Protein AF-A0A5D3DF86-F1 (afdb_monomer)

Structure (mmCIF, N/CA/C/O backbone):
data_AF-A0A5D3DF86-F1
#
_entry.id   AF-A0A5D3DF86-F1
#
loop_
_atom_site.group_PDB
_atom_site.id
_atom_site.type_symbol
_atom_site.label_atom_id
_atom_site.label_alt_id
_atom_site.label_comp_id
_atom_site.label_asym_id
_atom_site.label_entity_id
_atom_site.label_seq_id
_atom_site.pdbx_PDB_ins_code
_atom_site.Cartn_x
_atom_site.Cartn_y
_atom_site.Cartn_z
_atom_site.occupancy
_atom_site.B_iso_or_equiv
_atom_site.auth_seq_id
_atom_site.auth_comp_id
_atom_site.auth_asym_id
_atom_site.auth_atom_id
_atom_site.pdbx_PDB_model_num
ATOM 1 N N . MET A 1 1 ? -6.111 10.919 -26.333 1.00 63.12 1 MET A N 1
ATOM 2 C CA . MET A 1 1 ? -6.201 10.997 -24.856 1.00 63.12 1 MET A CA 1
ATOM 3 C C . MET A 1 1 ? -5.346 9.874 -24.275 1.00 63.12 1 MET A C 1
ATOM 5 O O . MET A 1 1 ? -5.556 8.731 -24.664 1.00 63.12 1 MET A O 1
ATOM 9 N N . ASN A 1 2 ? -4.326 10.177 -23.462 1.00 74.38 2 ASN A N 1
ATOM 10 C CA . ASN A 1 2 ? -3.387 9.161 -22.968 1.00 74.38 2 ASN A CA 1
ATOM 11 C C . ASN A 1 2 ? -4.025 8.359 -21.823 1.00 74.38 2 ASN A C 1
ATOM 13 O O . ASN A 1 2 ? -4.141 8.858 -20.705 1.00 74.38 2 ASN A O 1
ATOM 17 N N . LYS A 1 3 ? -4.451 7.128 -22.119 1.00 68.00 3 LYS A N 1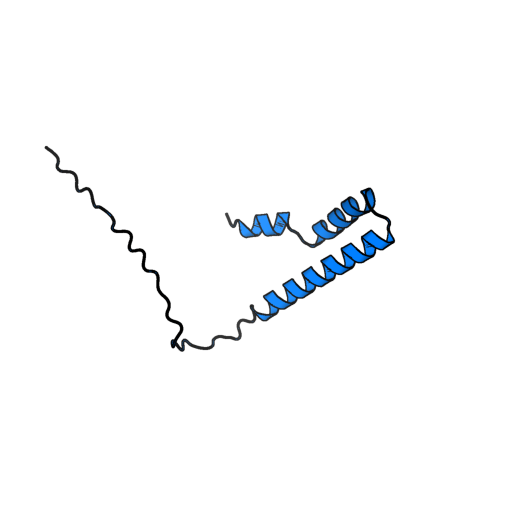
ATOM 18 C CA . LYS A 1 3 ? -5.156 6.247 -21.178 1.00 68.00 3 LYS A CA 1
ATOM 19 C C . LYS A 1 3 ? -4.307 5.906 -19.944 1.00 68.00 3 LYS A C 1
ATOM 21 O O . LYS A 1 3 ? -4.853 5.861 -18.846 1.00 68.00 3 LYS A O 1
ATOM 26 N N . LEU A 1 4 ? -2.980 5.806 -20.093 1.00 72.38 4 LEU A N 1
ATOM 27 C CA . LEU A 1 4 ? -2.071 5.540 -18.970 1.00 72.38 4 LEU A CA 1
ATOM 28 C C . LEU A 1 4 ? -2.071 6.663 -17.927 1.00 72.38 4 LEU A C 1
ATOM 30 O O . LEU A 1 4 ? -1.849 6.400 -16.752 1.00 72.38 4 LEU A O 1
ATOM 34 N N . MET A 1 5 ? -2.332 7.911 -18.326 1.00 67.88 5 MET A N 1
ATOM 35 C CA . MET A 1 5 ? -2.358 9.035 -17.385 1.00 67.88 5 MET A CA 1
ATOM 36 C C . MET A 1 5 ? -3.573 8.963 -16.453 1.00 67.88 5 MET A C 1
ATOM 38 O O . MET A 1 5 ? -3.472 9.300 -15.277 1.00 67.88 5 MET A O 1
ATOM 42 N N . PHE A 1 6 ? -4.706 8.475 -16.963 1.00 61.00 6 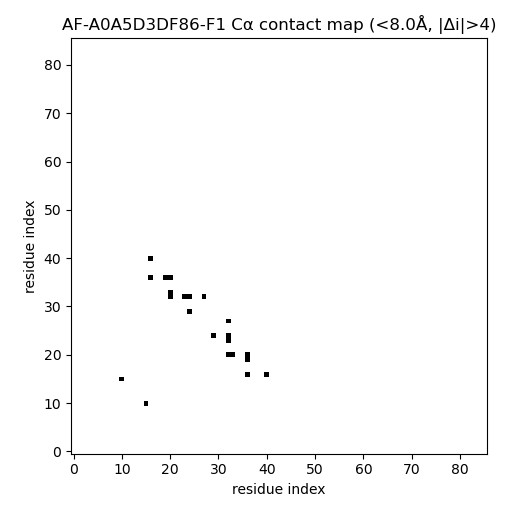PHE A N 1
ATOM 43 C CA . PHE A 1 6 ? -5.915 8.265 -16.170 1.00 61.00 6 PHE A CA 1
ATOM 44 C C . PHE A 1 6 ? -5.782 7.048 -15.262 1.00 61.00 6 PHE A C 1
ATOM 46 O O . PHE A 1 6 ? -6.131 7.141 -14.091 1.00 61.00 6 PHE A O 1
ATOM 53 N N . GLU A 1 7 ? -5.207 5.947 -15.747 1.00 62.03 7 GLU A N 1
ATOM 54 C CA . GLU A 1 7 ? -4.893 4.799 -14.889 1.00 62.03 7 GLU A CA 1
ATOM 55 C C . GLU A 1 7 ? -3.897 5.174 -13.786 1.00 62.03 7 GLU A C 1
ATOM 57 O O . GLU A 1 7 ? -4.124 4.840 -12.628 1.00 62.03 7 GLU A O 1
ATOM 62 N N . ALA A 1 8 ? -2.850 5.943 -14.097 1.00 64.06 8 ALA A N 1
ATOM 63 C CA . ALA A 1 8 ? -1.887 6.420 -13.105 1.00 64.06 8 ALA A CA 1
ATOM 64 C C . ALA A 1 8 ? -2.500 7.400 -12.087 1.00 64.06 8 ALA A C 1
ATOM 66 O O . ALA A 1 8 ? -2.097 7.401 -10.928 1.00 64.06 8 ALA A O 1
ATOM 67 N N . MET A 1 9 ? -3.482 8.210 -12.497 1.00 57.94 9 MET A N 1
ATOM 68 C CA . MET A 1 9 ? -4.230 9.114 -11.613 1.00 57.94 9 MET A CA 1
ATOM 69 C C . MET A 1 9 ? -5.219 8.355 -10.715 1.00 57.94 9 MET A C 1
ATOM 71 O O . MET A 1 9 ? -5.315 8.640 -9.524 1.00 57.94 9 MET A O 1
ATOM 75 N N . VAL A 1 10 ? -5.927 7.362 -11.261 1.00 59.06 10 VAL A N 1
ATOM 76 C CA . VAL A 1 10 ? -6.815 6.457 -10.504 1.00 59.06 10 VAL A CA 1
ATOM 77 C C . VAL A 1 10 ? -6.006 5.573 -9.547 1.00 59.06 10 VAL A C 1
ATOM 79 O O . VAL A 1 10 ? -6.478 5.213 -8.470 1.00 59.06 10 VAL A O 1
ATOM 82 N N . ILE A 1 11 ? -4.761 5.263 -9.909 1.00 60.06 11 ILE A N 1
ATOM 83 C CA . ILE A 1 11 ? -3.808 4.490 -9.114 1.00 60.06 11 ILE A CA 1
ATOM 84 C C . ILE A 1 11 ? -2.776 5.421 -8.452 1.00 60.06 11 ILE A C 1
ATOM 86 O O . ILE A 1 11 ? -1.671 4.964 -8.185 1.00 60.06 11 ILE A O 1
ATOM 90 N N . ASP A 1 12 ? -3.087 6.696 -8.142 1.00 65.69 12 ASP A N 1
ATOM 91 C CA . ASP A 1 12 ? -2.111 7.555 -7.444 1.00 65.69 12 ASP A CA 1
ATOM 92 C C . ASP A 1 12 ? -1.667 6.849 -6.144 1.00 65.69 12 ASP A C 1
ATOM 94 O O . ASP A 1 12 ? -2.470 6.692 -5.207 1.00 65.69 12 ASP A O 1
ATOM 98 N N . PRO A 1 13 ? -0.404 6.383 -6.059 1.00 65.50 13 PRO A N 1
ATOM 99 C CA . PRO A 1 13 ? 0.022 5.492 -4.984 1.00 65.50 13 PRO A CA 1
ATOM 100 C C . PRO A 1 13 ? -0.098 6.150 -3.606 1.00 65.50 13 PRO A C 1
ATOM 102 O O . PRO A 1 13 ? -0.264 5.461 -2.596 1.00 65.50 13 PRO A O 1
ATOM 105 N N . ARG A 1 14 ? -0.057 7.491 -3.564 1.00 66.62 14 ARG A N 1
ATOM 106 C CA . ARG A 1 14 ? -0.107 8.293 -2.334 1.00 66.62 14 ARG A CA 1
ATOM 107 C C . ARG A 1 14 ? -1.480 8.253 -1.671 1.00 66.62 14 ARG A C 1
ATOM 109 O O . ARG A 1 14 ? -1.563 8.217 -0.444 1.00 66.62 14 ARG A O 1
ATOM 116 N N . TYR A 1 15 ? -2.550 8.227 -2.461 1.00 68.06 15 TYR A N 1
ATOM 117 C CA . TYR A 1 15 ? -3.917 8.128 -1.943 1.00 68.06 15 TYR A CA 1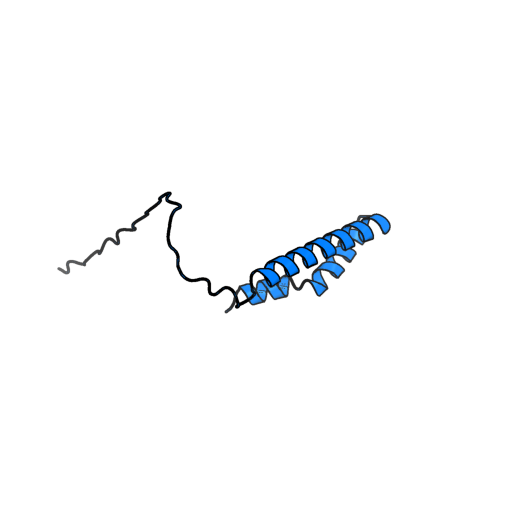
ATOM 118 C C . TYR A 1 15 ? -4.333 6.675 -1.707 1.00 68.06 15 TYR A C 1
ATOM 120 O O . TYR A 1 15 ? -5.086 6.388 -0.773 1.00 68.06 15 TYR A O 1
ATOM 128 N N . LYS A 1 16 ? -3.775 5.745 -2.489 1.00 77.25 16 LYS A N 1
ATOM 129 C CA . LYS A 1 16 ? -4.098 4.319 -2.418 1.00 77.25 16 LYS A CA 1
ATOM 130 C C . LYS A 1 16 ? -3.715 3.681 -1.081 1.00 77.25 16 LYS A C 1
ATOM 132 O O . LYS A 1 16 ? -4.504 2.903 -0.557 1.00 77.25 16 LYS A O 1
ATOM 137 N N . LEU A 1 17 ? -2.571 4.045 -0.487 1.00 85.19 17 LEU A N 1
ATOM 138 C CA . LEU A 1 17 ? -2.180 3.525 0.834 1.00 85.19 17 LEU A CA 1
ATOM 139 C C . LEU A 1 17 ? -3.101 4.020 1.956 1.00 85.19 17 LEU A C 1
ATOM 141 O O . LEU A 1 17 ? -3.506 3.217 2.785 1.00 85.19 17 LEU A O 1
ATOM 145 N N . LYS A 1 18 ? -3.500 5.300 1.959 1.00 87.94 18 LYS A N 1
ATOM 146 C CA . LYS A 1 18 ? -4.457 5.829 2.953 1.00 87.94 18 LYS A CA 1
ATOM 147 C C . LYS A 1 18 ? -5.820 5.152 2.856 1.00 87.94 18 LYS A C 1
ATOM 149 O O . LYS A 1 18 ? -6.398 4.798 3.880 1.00 87.94 18 LYS A O 1
ATOM 154 N N . TYR A 1 19 ? -6.321 4.977 1.635 1.00 87.31 19 TYR A N 1
ATOM 155 C CA . TYR A 1 19 ? -7.579 4.276 1.405 1.00 87.31 19 TYR A CA 1
ATOM 156 C C . TYR A 1 19 ? -7.486 2.808 1.832 1.00 87.31 19 TYR A C 1
ATOM 158 O O . TYR A 1 19 ? -8.364 2.311 2.529 1.00 87.31 19 TYR A O 1
ATOM 166 N N .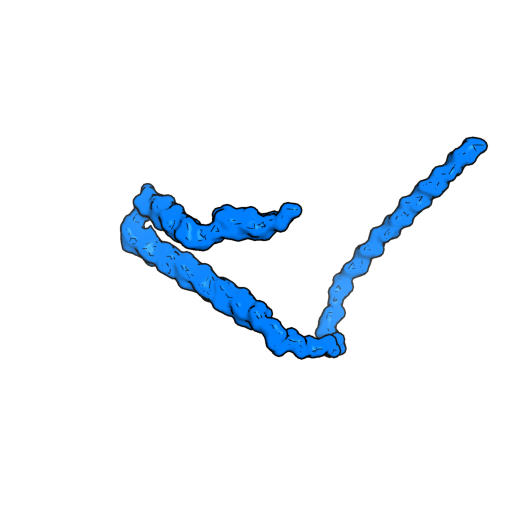 LEU A 1 20 ? -6.382 2.138 1.496 1.00 87.62 20 LEU A N 1
ATOM 167 C CA . LEU A 1 20 ? -6.113 0.770 1.922 1.00 87.62 20 LEU A CA 1
ATOM 168 C C . LEU A 1 20 ? -6.094 0.654 3.453 1.00 87.62 20 LEU A C 1
ATOM 170 O O . LEU A 1 20 ? -6.796 -0.193 3.996 1.00 87.62 20 LEU A O 1
ATOM 174 N N . THR A 1 21 ? -5.369 1.534 4.153 1.00 91.75 21 THR A N 1
ATOM 175 C CA . THR A 1 21 ? -5.367 1.584 5.623 1.00 91.75 21 THR A CA 1
ATOM 176 C C . THR A 1 21 ? -6.780 1.749 6.173 1.00 91.75 21 THR A C 1
ATOM 178 O O . THR A 1 21 ? -7.164 0.991 7.053 1.00 91.75 21 THR A O 1
ATOM 181 N N . TYR A 1 22 ? -7.570 2.677 5.624 1.00 92.50 22 TYR A N 1
ATOM 182 C CA . TYR A 1 22 ? -8.960 2.879 6.034 1.00 92.50 22 TYR A CA 1
ATOM 183 C C . TYR A 1 22 ? -9.806 1.606 5.871 1.00 92.50 22 TYR A C 1
ATOM 185 O O . TYR A 1 22 ? -10.487 1.199 6.809 1.00 92.50 22 TYR A O 1
ATOM 193 N N . CYS A 1 23 ? -9.726 0.937 4.717 1.00 91.88 23 CYS A N 1
ATOM 194 C CA . CYS A 1 23 ? -10.459 -0.306 4.480 1.00 91.88 23 CYS A CA 1
ATOM 195 C C . CYS A 1 23 ? -10.047 -1.421 5.450 1.00 91.88 23 CYS A C 1
ATOM 197 O O . CYS A 1 23 ? -10.91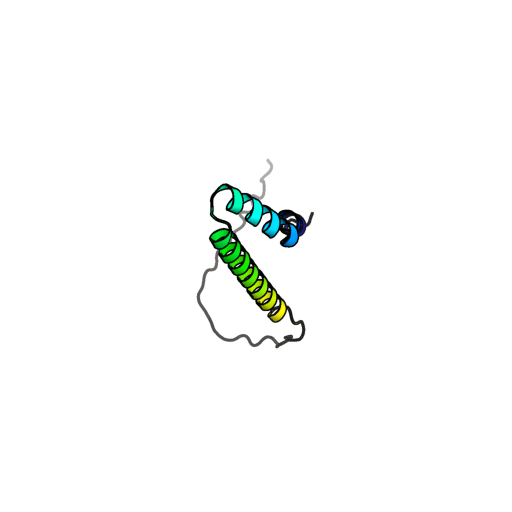1 -2.091 6.010 1.00 91.88 23 CYS A O 1
ATOM 199 N N . LEU A 1 24 ? -8.742 -1.612 5.664 1.00 92.81 24 LEU A N 1
ATOM 200 C CA . LEU A 1 24 ? -8.218 -2.638 6.567 1.00 92.81 24 LEU A CA 1
ATOM 201 C C . LEU A 1 24 ? -8.575 -2.353 8.032 1.00 92.81 24 LEU A C 1
ATOM 203 O O . LEU A 1 24 ? -8.925 -3.282 8.753 1.00 92.81 24 LEU A O 1
ATOM 207 N N . SER A 1 25 ? -8.564 -1.088 8.461 1.00 95.38 25 SER A N 1
ATOM 208 C CA . SER A 1 25 ? -8.953 -0.690 9.823 1.00 95.38 25 SER A CA 1
ATOM 209 C C . SER A 1 25 ? -10.420 -0.957 10.156 1.00 95.38 25 SER A C 1
ATOM 211 O O . SER A 1 25 ? -10.759 -1.028 11.333 1.00 95.38 25 SER A O 1
ATOM 213 N N . ASN A 1 26 ? -11.283 -1.136 9.154 1.00 94.75 26 ASN A N 1
ATOM 214 C CA . ASN A 1 26 ? -12.686 -1.489 9.379 1.00 94.75 26 ASN A CA 1
ATOM 215 C C . ASN A 1 26 ? -12.897 -2.993 9.634 1.00 94.75 26 ASN A C 1
ATOM 217 O O . ASN A 1 26 ? -13.996 -3.384 10.020 1.00 94.75 26 ASN A O 1
ATOM 221 N N . VAL A 1 27 ? -11.888 -3.835 9.377 1.00 95.25 27 VAL A N 1
ATOM 222 C CA . VAL A 1 27 ? -12.025 -5.305 9.378 1.00 95.25 27 VAL A CA 1
ATOM 223 C C . VAL A 1 27 ? -11.000 -5.992 10.288 1.00 95.25 27 VAL A C 1
ATOM 225 O O . VAL A 1 27 ? -11.286 -7.063 10.816 1.00 95.25 27 VAL A O 1
ATOM 228 N N . TYR A 1 28 ? -9.828 -5.388 10.497 1.00 96.12 28 TYR A N 1
ATOM 229 C CA . TYR A 1 28 ? -8.702 -5.990 11.214 1.00 96.12 28 TYR A CA 1
ATOM 230 C C . TYR A 1 28 ? -8.204 -5.130 12.379 1.00 96.12 28 TYR A C 1
ATOM 232 O O . TYR A 1 28 ? -8.388 -3.911 12.410 1.00 96.12 28 TYR A O 1
ATOM 240 N N . GLU A 1 29 ? -7.506 -5.779 13.314 1.00 96.19 29 GLU A N 1
ATOM 241 C CA . GLU A 1 29 ? -6.809 -5.124 14.421 1.00 96.19 29 GLU A CA 1
ATOM 242 C C . GLU A 1 29 ? -5.626 -4.271 13.940 1.00 96.19 29 GLU A C 1
ATOM 244 O O . GLU A 1 29 ? -5.024 -4.505 12.889 1.00 96.19 29 GLU A O 1
ATOM 249 N N . SER A 1 30 ? -5.302 -3.227 14.708 1.00 95.19 30 SER A N 1
ATOM 250 C CA . SER A 1 30 ? -4.368 -2.174 14.285 1.00 95.19 30 SER A CA 1
ATOM 251 C C . SER A 1 30 ? -2.955 -2.682 13.981 1.00 95.19 30 SER A C 1
ATOM 253 O O . SER A 1 30 ? -2.285 -2.124 13.111 1.00 95.19 30 SER A O 1
ATOM 255 N N . ASP A 1 31 ? -2.492 -3.703 14.691 1.00 96.56 31 ASP A N 1
ATOM 256 C CA . ASP A 1 31 ? -1.207 -4.367 14.475 1.00 96.56 31 ASP A CA 1
ATOM 257 C C . ASP A 1 31 ? -1.160 -5.079 13.116 1.00 96.56 31 ASP A C 1
ATOM 259 O O . ASP A 1 31 ? -0.237 -4.831 12.335 1.00 96.56 31 ASP A O 1
ATOM 263 N N . VAL A 1 32 ? -2.202 -5.844 12.779 1.00 95.50 32 VAL A N 1
ATOM 264 C CA . VAL A 1 32 ? -2.352 -6.505 11.474 1.00 95.50 32 VAL A CA 1
ATOM 265 C C . VAL A 1 32 ? -2.415 -5.471 10.351 1.00 95.50 32 VAL A C 1
ATOM 267 O O . VAL A 1 32 ? -1.742 -5.614 9.329 1.00 95.50 32 VAL A O 1
ATOM 270 N N . VAL A 1 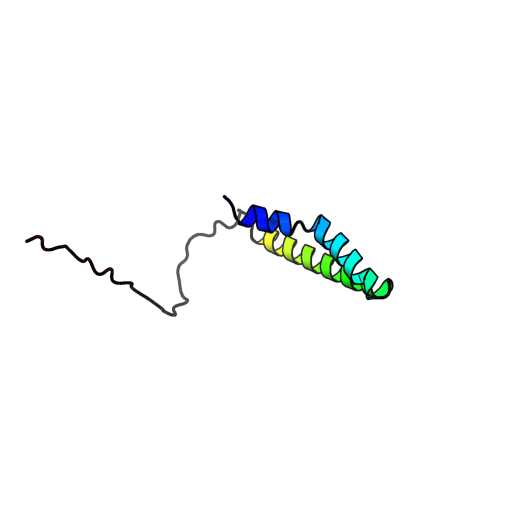33 ? -3.173 -4.383 10.538 1.00 95.69 33 VAL A N 1
ATOM 271 C CA . VAL A 1 33 ? -3.255 -3.309 9.534 1.00 95.69 33 VAL A CA 1
ATOM 272 C C . VAL A 1 33 ? -1.891 -2.672 9.285 1.00 95.69 33 VAL A C 1
ATOM 274 O O . VAL A 1 33 ? -1.530 -2.442 8.130 1.00 95.69 33 VAL A O 1
ATOM 277 N N . LYS A 1 34 ? -1.125 -2.385 10.343 1.00 95.19 34 LYS A N 1
ATOM 278 C CA . LYS A 1 34 ? 0.214 -1.792 10.215 1.00 95.19 34 LYS A CA 1
ATOM 279 C C . LYS A 1 34 ? 1.159 -2.706 9.442 1.00 95.19 34 LYS A C 1
ATOM 281 O O . LYS A 1 34 ? 1.834 -2.218 8.537 1.00 95.19 34 LYS A O 1
ATOM 286 N N . ASP A 1 35 ? 1.169 -3.998 9.760 1.00 96.50 35 ASP A N 1
ATOM 287 C CA . ASP A 1 35 ? 2.035 -4.969 9.088 1.00 96.50 35 ASP A CA 1
ATOM 288 C C . ASP A 1 35 ? 1.694 -5.097 7.595 1.00 96.50 35 ASP A C 1
ATOM 290 O O . ASP A 1 35 ? 2.563 -4.974 6.728 1.00 96.50 35 ASP A O 1
ATOM 294 N N . VAL A 1 36 ? 0.407 -5.231 7.259 1.00 93.12 36 VAL A N 1
ATOM 295 C CA . VAL A 1 36 ? -0.042 -5.327 5.860 1.00 93.12 36 VAL A CA 1
ATOM 296 C C . VAL A 1 36 ? 0.279 -4.050 5.076 1.00 93.12 36 VAL A C 1
ATOM 298 O O . VAL A 1 36 ? 0.776 -4.122 3.949 1.00 93.12 36 VAL A O 1
ATOM 301 N N . VAL A 1 37 ? 0.024 -2.874 5.655 1.00 92.38 37 VAL A N 1
ATOM 302 C CA . VAL A 1 37 ? 0.293 -1.583 5.001 1.00 92.38 37 VAL A CA 1
ATOM 303 C C . VAL A 1 37 ? 1.790 -1.391 4.749 1.00 92.38 37 VAL A C 1
ATOM 305 O O . VAL A 1 37 ? 2.163 -0.946 3.658 1.00 92.38 37 VAL A O 1
ATOM 308 N N . GLU A 1 38 ? 2.653 -1.749 5.705 1.00 94.44 38 GLU A N 1
ATOM 309 C CA . GLU A 1 38 ? 4.105 -1.640 5.525 1.00 94.44 38 GLU A CA 1
ATOM 310 C C . GLU A 1 38 ? 4.612 -2.625 4.462 1.00 94.44 38 GLU A C 1
ATOM 312 O O . GLU A 1 38 ? 5.387 -2.233 3.588 1.00 94.44 38 GLU A O 1
ATOM 317 N N . ASN A 1 39 ? 4.099 -3.859 4.437 1.00 92.31 39 ASN A N 1
ATOM 318 C CA . ASN A 1 39 ? 4.427 -4.832 3.394 1.00 92.31 39 ASN A CA 1
ATOM 319 C C . ASN A 1 39 ? 4.056 -4.322 1.993 1.00 92.31 39 ASN A C 1
ATOM 321 O O . ASN A 1 39 ? 4.888 -4.334 1.081 1.00 92.31 39 ASN A O 1
ATOM 325 N N . VAL A 1 40 ? 2.833 -3.813 1.811 1.00 90.56 40 VAL A N 1
ATOM 326 C CA . VAL A 1 40 ? 2.390 -3.252 0.521 1.00 90.56 40 VAL A CA 1
ATOM 327 C C . VAL A 1 40 ? 3.277 -2.083 0.097 1.00 90.56 40 VAL A C 1
ATOM 329 O O . VAL A 1 40 ? 3.679 -1.993 -1.065 1.00 90.56 40 VAL A O 1
ATOM 332 N N . LYS A 1 41 ? 3.633 -1.207 1.037 1.00 89.50 41 LYS A N 1
ATOM 333 C CA . LYS A 1 41 ? 4.535 -0.081 0.793 1.00 89.50 41 LYS A CA 1
ATOM 334 C C . LYS A 1 41 ? 5.926 -0.547 0.346 1.00 89.50 41 LYS A C 1
ATOM 336 O O . LYS A 1 41 ? 6.439 -0.018 -0.639 1.00 89.50 41 LYS A O 1
ATOM 341 N N . ILE A 1 42 ? 6.502 -1.564 0.991 1.00 91.75 42 ILE A N 1
ATOM 342 C CA . ILE A 1 42 ? 7.783 -2.166 0.581 1.00 91.75 42 ILE A CA 1
ATOM 343 C C . ILE A 1 42 ? 7.699 -2.701 -0.854 1.00 91.75 42 ILE A C 1
ATOM 345 O O . ILE A 1 42 ? 8.575 -2.403 -1.668 1.00 91.75 42 ILE A O 1
ATOM 349 N N . TYR A 1 43 ? 6.646 -3.448 -1.199 1.00 87.88 43 TYR A N 1
ATOM 350 C CA . TYR A 1 43 ? 6.468 -3.971 -2.560 1.00 87.88 43 TYR A CA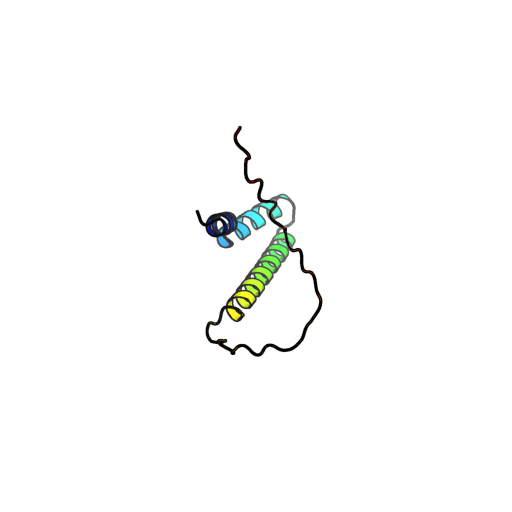 1
ATOM 351 C C . TYR A 1 43 ? 6.375 -2.862 -3.611 1.00 87.88 43 TYR A C 1
ATOM 353 O O . TYR A 1 43 ? 7.010 -2.964 -4.661 1.00 87.88 43 TYR A O 1
ATOM 361 N N . LEU A 1 44 ? 5.635 -1.788 -3.323 1.00 85.75 44 LEU A N 1
ATOM 362 C CA . LEU A 1 44 ? 5.522 -0.640 -4.224 1.00 85.75 44 LEU A CA 1
ATOM 363 C C . LEU A 1 44 ? 6.874 0.046 -4.454 1.00 85.75 44 LEU A C 1
ATOM 365 O O . LEU A 1 44 ? 7.193 0.373 -5.597 1.00 85.75 44 LEU A O 1
ATOM 369 N N . TYR A 1 45 ? 7.688 0.218 -3.408 1.00 88.06 45 TYR A N 1
ATOM 370 C CA . TYR A 1 45 ? 9.036 0.775 -3.559 1.00 88.06 45 TYR A CA 1
ATOM 371 C C . TYR A 1 45 ? 9.951 -0.129 -4.384 1.00 88.06 45 TYR A C 1
ATOM 373 O O . TYR A 1 45 ? 10.610 0.354 -5.300 1.00 88.06 45 TYR A O 1
ATOM 381 N N . ARG A 1 46 ? 9.935 -1.445 -4.141 1.00 89.19 46 ARG A N 1
ATOM 382 C CA . ARG A 1 46 ? 10.726 -2.400 -4.938 1.00 89.19 46 ARG A CA 1
ATOM 383 C C . ARG A 1 46 ? 10.333 -2.376 -6.411 1.00 89.19 46 ARG A C 1
ATOM 385 O O . ARG A 1 46 ? 11.200 -2.428 -7.278 1.00 89.19 46 ARG A O 1
ATOM 392 N N . LEU A 1 47 ? 9.035 -2.280 -6.693 1.00 85.00 47 LEU A N 1
ATOM 393 C CA . LEU A 1 47 ? 8.526 -2.181 -8.056 1.00 85.00 47 LEU A CA 1
ATOM 394 C C . LEU A 1 47 ? 8.973 -0.874 -8.724 1.00 85.00 47 LEU A C 1
ATOM 396 O O . LEU A 1 47 ? 9.412 -0.885 -9.873 1.00 85.00 47 LEU A O 1
ATOM 400 N N . PHE A 1 48 ? 8.909 0.241 -7.994 1.00 84.94 48 PHE A N 1
ATOM 401 C CA . PHE A 1 48 ? 9.407 1.530 -8.464 1.00 84.94 48 PHE A CA 1
ATOM 402 C C . PHE A 1 48 ? 10.906 1.482 -8.783 1.00 84.94 48 PHE A C 1
ATOM 404 O O . PHE A 1 48 ? 11.305 1.885 -9.875 1.00 84.94 48 PHE A O 1
ATOM 411 N N . ASP A 1 49 ? 11.725 0.947 -7.877 1.00 86.00 49 ASP A N 1
ATOM 412 C CA . ASP A 1 49 ? 13.171 0.828 -8.076 1.00 86.00 49 ASP A CA 1
ATOM 413 C C . ASP A 1 49 ? 13.509 -0.082 -9.262 1.00 86.00 49 ASP A C 1
ATOM 415 O O . ASP A 1 49 ? 14.397 0.241 -10.056 1.00 86.00 49 ASP A O 1
ATOM 419 N N . PHE A 1 50 ? 12.759 -1.175 -9.437 1.00 86.56 50 PHE A N 1
ATOM 420 C CA . PHE A 1 50 ? 12.889 -2.047 -10.600 1.00 86.56 50 PHE A CA 1
ATOM 421 C C . PHE A 1 50 ? 12.647 -1.272 -11.899 1.00 86.56 50 PHE A C 1
ATOM 423 O O . PHE A 1 50 ? 13.544 -1.211 -12.739 1.00 86.56 50 PHE A O 1
ATOM 430 N N . TYR A 1 51 ? 11.501 -0.604 -12.056 1.00 83.25 51 TYR A N 1
ATOM 431 C CA . TYR A 1 51 ? 11.217 0.164 -13.276 1.00 83.25 51 TYR A CA 1
ATOM 432 C C . TYR A 1 51 ? 12.203 1.314 -13.494 1.00 83.25 51 TYR A C 1
ATOM 434 O O . TYR A 1 51 ? 12.637 1.551 -14.623 1.00 83.25 51 TYR A O 1
ATOM 442 N N . LYS A 1 52 ? 12.617 1.991 -12.419 1.00 83.62 52 LYS A N 1
ATOM 443 C CA . LYS A 1 52 ? 13.641 3.039 -12.465 1.00 83.62 52 LYS A CA 1
ATOM 444 C C . LYS A 1 52 ? 14.977 2.505 -12.990 1.00 83.62 52 LYS A C 1
ATOM 446 O O . LYS A 1 52 ? 15.633 3.197 -13.761 1.00 83.62 52 LYS A O 1
ATOM 451 N N . SER A 1 53 ? 15.370 1.288 -12.604 1.00 87.00 53 SER A N 1
ATOM 452 C CA . SER A 1 53 ? 16.606 0.649 -13.084 1.00 87.00 53 SER A CA 1
ATOM 453 C C . SER A 1 53 ? 16.565 0.294 -14.575 1.00 87.00 53 SER A C 1
ATOM 455 O O . SER A 1 53 ? 17.586 0.401 -15.248 1.00 87.00 53 SER A O 1
ATOM 457 N N . GLN A 1 54 ? 15.389 -0.079 -15.097 1.00 81.44 54 GLN A N 1
ATOM 458 C CA . GLN A 1 54 ? 15.192 -0.401 -16.515 1.00 81.44 54 GLN A CA 1
ATOM 459 C C . GLN A 1 54 ? 15.133 0.859 -17.388 1.00 81.44 54 GLN A C 1
ATOM 461 O O . GLN A 1 54 ? 15.545 0.842 -18.542 1.00 81.44 54 GLN A O 1
ATOM 466 N N . HIS A 1 55 ? 14.649 1.972 -16.832 1.00 71.12 55 HIS A N 1
ATOM 467 C CA . HIS A 1 55 ? 14.583 3.268 -17.503 1.00 71.12 55 HIS A CA 1
ATOM 468 C C . HIS A 1 55 ? 15.845 4.109 -17.233 1.00 71.12 55 HIS A C 1
ATOM 470 O O . HIS A 1 55 ? 15.779 5.296 -16.901 1.00 71.12 55 HIS A O 1
ATOM 476 N N . ASN A 1 56 ? 17.021 3.492 -17.353 1.00 65.75 56 ASN A N 1
ATOM 477 C CA . ASN A 1 56 ? 18.273 4.228 -17.441 1.00 65.75 56 ASN A CA 1
ATOM 478 C C . ASN A 1 56 ? 18.625 4.372 -18.935 1.00 65.75 56 ASN A C 1
ATOM 480 O O . ASN A 1 56 ? 18.981 3.377 -19.563 1.00 65.75 56 ASN A O 1
ATOM 484 N N . PRO A 1 57 ? 18.536 5.573 -19.542 1.00 61.19 57 PRO A N 1
ATOM 485 C CA . PRO A 1 57 ? 18.744 5.769 -20.985 1.00 61.19 57 PRO A CA 1
ATOM 486 C C . PRO A 1 57 ? 20.191 5.520 -21.458 1.00 61.19 57 PRO A C 1
ATOM 488 O O . PRO A 1 57 ? 20.530 5.804 -22.603 1.00 61.19 57 PRO A O 1
ATOM 491 N N . SER A 1 58 ? 21.059 4.995 -20.591 1.00 58.44 58 SER A N 1
ATOM 492 C CA . SER A 1 58 ? 22.455 4.674 -20.887 1.00 58.44 58 SER A CA 1
ATOM 493 C C . SER A 1 58 ? 22.668 3.278 -21.488 1.00 58.44 58 SER A C 1
ATOM 495 O O . SER A 1 58 ? 23.796 2.950 -21.844 1.00 58.44 58 SER A O 1
ATOM 497 N N . THR A 1 59 ? 21.620 2.477 -21.702 1.00 54.22 59 THR A N 1
ATOM 498 C CA . THR A 1 59 ? 21.726 1.221 -22.468 1.00 54.22 59 THR A CA 1
ATOM 499 C C . THR A 1 59 ? 21.249 1.410 -23.907 1.00 54.22 59 THR A C 1
ATOM 501 O O . THR A 1 59 ? 20.297 0.786 -24.359 1.00 54.22 59 THR A O 1
ATOM 504 N N . GLN A 1 60 ? 21.951 2.260 -24.658 1.00 52.56 60 GLN A N 1
ATOM 505 C CA . GLN A 1 60 ? 22.064 2.071 -26.106 1.00 52.56 60 GLN A CA 1
ATOM 506 C C . GLN A 1 60 ? 23.142 1.008 -26.345 1.00 52.56 60 GLN A C 1
ATOM 508 O O . GLN A 1 60 ? 24.277 1.327 -26.689 1.00 52.56 60 GLN A O 1
ATOM 513 N N . ILE A 1 61 ? 22.817 -0.260 -26.076 1.00 48.03 61 ILE A N 1
ATOM 514 C CA . ILE A 1 61 ? 23.622 -1.382 -26.564 1.00 48.03 61 ILE A CA 1
ATOM 515 C C . ILE A 1 61 ? 23.005 -1.783 -27.894 1.00 48.03 61 ILE A C 1
ATOM 517 O O . ILE A 1 61 ? 21.817 -2.087 -27.976 1.00 48.03 61 ILE A O 1
ATOM 521 N N . GLY A 1 62 ? 23.827 -1.666 -28.933 1.00 43.38 62 GLY A N 1
ATOM 522 C CA . GLY A 1 62 ? 23.453 -1.892 -30.311 1.00 43.38 62 GLY A CA 1
ATOM 523 C C . GLY A 1 62 ? 22.787 -3.241 -30.538 1.00 43.38 62 GLY A C 1
ATOM 524 O O . GLY A 1 62 ? 23.010 -4.217 -29.825 1.00 43.38 62 GLY A O 1
ATOM 525 N N . HIS A 1 63 ? 21.980 -3.256 -31.591 1.00 50.69 63 HIS A N 1
ATOM 526 C CA . HIS A 1 63 ? 21.568 -4.452 -32.300 1.00 50.69 63 HIS A CA 1
ATOM 527 C C . HIS A 1 63 ? 22.733 -5.447 -32.435 1.00 50.69 63 HIS A C 1
ATOM 529 O O . HIS A 1 63 ? 23.593 -5.289 -33.297 1.00 50.69 63 HIS A O 1
ATOM 535 N N . SER A 1 64 ? 22.711 -6.505 -31.633 1.00 42.84 64 SER A N 1
ATOM 536 C CA . SER A 1 64 ? 23.212 -7.812 -32.039 1.00 42.84 64 SER A CA 1
ATOM 537 C C . SER A 1 64 ? 22.012 -8.740 -32.032 1.00 42.84 64 SER A C 1
ATOM 539 O O . SER A 1 64 ? 21.587 -9.247 -30.998 1.00 42.84 64 SER A O 1
ATOM 541 N N . THR A 1 65 ? 21.413 -8.878 -33.211 1.00 53.53 65 THR A N 1
ATOM 542 C CA . THR A 1 65 ? 20.669 -10.075 -33.580 1.00 53.53 65 THR A CA 1
ATOM 543 C C . THR A 1 65 ? 21.610 -11.256 -33.395 1.00 53.53 65 THR A C 1
ATOM 545 O O . THR A 1 65 ? 22.679 -11.227 -33.989 1.00 53.53 65 THR A O 1
ATOM 548 N N . ASP A 1 66 ? 21.265 -12.213 -32.541 1.00 49.81 66 ASP A N 1
ATOM 549 C CA . ASP A 1 66 ? 21.316 -13.634 -32.885 1.00 49.81 66 ASP A CA 1
ATOM 550 C C . ASP A 1 66 ? 20.634 -14.467 -31.784 1.00 49.81 66 ASP A C 1
ATOM 552 O O . ASP A 1 66 ? 20.924 -14.357 -30.595 1.00 49.81 66 ASP A O 1
ATOM 556 N N . ASP A 1 67 ? 19.682 -15.272 -32.258 1.00 48.44 67 ASP A N 1
ATOM 557 C CA . ASP A 1 67 ? 19.107 -16.483 -31.672 1.00 48.44 67 ASP A CA 1
ATOM 558 C C . ASP A 1 67 ? 18.229 -16.413 -30.411 1.00 48.44 67 ASP A C 1
ATOM 560 O O . ASP A 1 67 ? 18.650 -16.707 -29.300 1.00 48.44 67 ASP A O 1
ATOM 564 N N . PHE A 1 68 ? 16.917 -16.261 -30.639 1.00 36.22 68 PHE A N 1
ATOM 565 C CA . PHE A 1 68 ? 15.953 -17.292 -30.225 1.00 36.22 68 PHE A CA 1
ATOM 566 C C . PHE A 1 68 ? 14.794 -17.349 -31.231 1.00 36.22 68 PHE A C 1
ATOM 568 O O . PHE A 1 68 ? 13.878 -16.527 -31.233 1.00 36.22 68 PHE A O 1
ATOM 575 N N . LYS A 1 69 ? 14.859 -18.336 -32.131 1.00 49.56 69 LYS A N 1
ATOM 576 C CA . LYS A 1 69 ? 13.748 -18.729 -32.998 1.00 49.56 69 LYS A CA 1
ATOM 577 C C . LYS A 1 69 ? 12.728 -19.513 -32.174 1.00 49.56 69 LYS A C 1
ATOM 579 O O . LYS A 1 69 ? 13.061 -20.594 -31.705 1.00 49.56 69 LYS A O 1
ATOM 584 N N . GLN A 1 70 ? 11.481 -19.050 -32.115 1.00 39.03 70 GLN A N 1
ATOM 585 C CA . GLN A 1 70 ? 10.335 -19.919 -32.394 1.00 39.03 70 GLN A CA 1
ATOM 586 C C . GLN A 1 70 ? 9.129 -19.094 -32.862 1.00 39.03 70 GLN A C 1
ATOM 588 O O . GLN A 1 70 ? 8.777 -18.072 -32.285 1.00 39.03 70 GLN A O 1
ATOM 593 N N . SER A 1 71 ? 8.583 -19.557 -33.981 1.00 45.75 71 SER A N 1
ATOM 594 C CA . SER A 1 71 ? 7.599 -18.971 -34.885 1.00 45.75 71 SER A CA 1
ATOM 595 C C . SER A 1 71 ? 6.264 -18.567 -34.256 1.00 45.75 71 SER A C 1
ATOM 597 O O . SER A 1 71 ? 5.836 -19.185 -33.289 1.00 45.75 71 SER A O 1
ATOM 599 N N . ASN A 1 72 ? 5.583 -17.598 -34.887 1.00 38.81 72 ASN A N 1
ATOM 600 C CA . ASN A 1 72 ? 4.252 -17.772 -35.496 1.00 38.81 72 ASN A CA 1
ATOM 601 C C . ASN A 1 72 ? 3.923 -16.559 -36.387 1.00 38.81 72 ASN A C 1
ATOM 603 O O . ASN A 1 72 ? 3.735 -15.441 -35.914 1.00 38.81 72 ASN A O 1
ATOM 607 N N . ASN A 1 73 ? 3.877 -16.797 -37.692 1.00 46.75 73 ASN A N 1
ATOM 608 C CA . ASN A 1 73 ? 3.420 -15.887 -38.732 1.00 46.75 73 ASN A CA 1
ATOM 609 C C . ASN A 1 73 ? 1.915 -16.089 -38.955 1.00 46.75 73 ASN A C 1
ATOM 611 O O . ASN A 1 73 ? 1.500 -17.118 -39.477 1.00 46.75 73 ASN A O 1
ATOM 615 N N . VAL A 1 74 ? 1.101 -15.095 -38.601 1.00 37.66 74 VAL A N 1
ATOM 616 C CA . VAL A 1 74 ? -0.261 -14.974 -39.135 1.00 37.66 74 VAL A CA 1
ATOM 617 C C . VAL A 1 74 ? -0.231 -13.845 -40.153 1.00 37.66 74 VAL A C 1
ATOM 619 O O . VAL A 1 74 ? -0.231 -12.671 -39.793 1.00 37.66 74 VAL A O 1
ATOM 622 N N . THR A 1 75 ? -0.142 -14.212 -41.428 1.00 47.38 75 THR A N 1
ATOM 623 C CA . THR A 1 75 ? -0.427 -13.301 -42.536 1.00 47.38 75 THR A CA 1
ATOM 624 C C . THR A 1 75 ? -1.945 -13.177 -42.624 1.00 47.38 75 THR A C 1
ATOM 626 O O . THR A 1 75 ? -2.621 -14.169 -42.881 1.00 47.38 75 THR A O 1
ATOM 629 N N . MET A 1 76 ? -2.495 -11.988 -42.365 1.00 49.09 76 MET A N 1
ATOM 630 C CA . MET A 1 76 ? -3.853 -11.672 -42.808 1.00 49.09 76 MET A CA 1
ATOM 631 C C . MET A 1 76 ? -3.766 -11.322 -44.289 1.00 49.09 76 MET A C 1
ATOM 633 O O . MET A 1 76 ? -3.198 -10.290 -44.645 1.00 49.09 76 MET A O 1
ATOM 637 N N . GLU A 1 77 ? -4.279 -12.198 -45.144 1.00 56.34 77 GLU A N 1
ATOM 638 C CA . GLU A 1 77 ? -4.524 -11.850 -46.538 1.00 56.34 77 GLU A CA 1
ATOM 639 C C . GLU A 1 77 ? -5.745 -10.926 -46.578 1.00 56.34 77 GLU A C 1
ATOM 641 O O . GLU A 1 77 ? -6.800 -11.244 -46.032 1.00 56.34 77 GLU A O 1
ATOM 646 N N . VAL A 1 78 ? -5.555 -9.729 -47.131 1.00 58.34 78 VAL A N 1
ATOM 647 C CA . VAL A 1 78 ? -6.629 -8.767 -47.379 1.00 58.34 78 VAL A CA 1
ATOM 648 C C . VAL A 1 78 ? -7.272 -9.176 -48.700 1.00 58.34 78 VAL A C 1
ATOM 650 O O . VAL A 1 78 ? -6.648 -9.038 -49.751 1.00 58.34 78 VAL A O 1
ATOM 653 N N . GLU A 1 79 ? -8.489 -9.714 -48.645 1.00 54.22 79 GLU A N 1
ATOM 654 C CA . GLU A 1 79 ? -9.340 -9.882 -49.823 1.00 54.22 79 GLU A CA 1
ATOM 655 C C . GLU A 1 79 ? -9.720 -8.482 -50.332 1.00 54.22 79 GLU A C 1
ATOM 657 O O . GLU A 1 79 ? -10.415 -7.724 -49.656 1.00 54.22 79 GLU A O 1
ATOM 662 N N . ASN A 1 80 ? -9.190 -8.104 -51.498 1.00 54.00 80 ASN A N 1
ATOM 663 C CA . ASN A 1 80 ? -9.649 -6.933 -52.236 1.00 54.00 80 ASN A CA 1
ATOM 664 C C . ASN A 1 80 ? -10.875 -7.346 -53.056 1.00 54.00 80 ASN A C 1
ATOM 666 O O . ASN 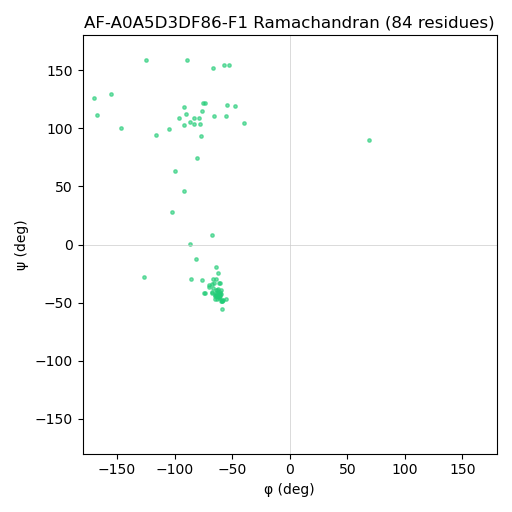A 1 80 ? -10.729 -7.981 -54.101 1.00 54.00 80 ASN A O 1
ATOM 670 N N . ASP A 1 81 ? -12.062 -6.960 -52.598 1.00 60.62 81 ASP A N 1
ATOM 671 C CA . ASP A 1 81 ? -13.268 -6.945 -53.423 1.00 60.62 81 ASP A CA 1
ATOM 672 C C . ASP A 1 81 ? -13.206 -5.718 -54.341 1.00 60.62 81 ASP A C 1
ATOM 674 O O . ASP A 1 81 ? -13.572 -4.608 -53.949 1.00 60.62 81 ASP A O 1
ATOM 678 N N . GLU A 1 82 ? -12.694 -5.897 -55.561 1.00 66.25 82 GLU A N 1
ATOM 679 C CA . GLU A 1 82 ? -12.827 -4.887 -56.610 1.00 66.25 82 GLU A CA 1
ATOM 680 C C . GLU A 1 82 ? -14.164 -5.109 -57.338 1.00 66.25 82 GLU A C 1
ATOM 682 O O . GLU A 1 82 ? -14.380 -6.077 -58.067 1.00 66.25 82 GLU A O 1
ATOM 687 N N . GLU A 1 83 ? -15.082 -4.205 -57.014 1.00 63.06 83 GLU A N 1
ATOM 688 C CA . GLU A 1 83 ? -16.441 -4.006 -57.504 1.00 63.06 83 GLU A CA 1
ATOM 689 C C . GLU A 1 83 ? -16.516 -4.030 -59.046 1.00 63.06 83 GLU A C 1
ATOM 691 O O . GLU A 1 83 ? -15.903 -3.211 -59.730 1.00 63.06 83 GLU A O 1
ATOM 696 N N . ILE A 1 84 ? -17.278 -4.975 -59.608 1.00 62.34 84 ILE A N 1
ATOM 697 C CA . ILE A 1 84 ? -17.645 -4.984 -61.032 1.00 62.34 84 ILE A CA 1
ATOM 698 C C . ILE A 1 84 ? -18.982 -4.246 -61.154 1.00 62.34 84 ILE A C 1
ATOM 700 O O . ILE A 1 84 ? -20.025 -4.803 -60.812 1.00 62.34 84 ILE A O 1
ATOM 704 N N . ASP A 1 85 ? -18.938 -2.998 -61.618 1.00 60.59 85 ASP A N 1
ATOM 705 C CA . ASP A 1 85 ? -20.115 -2.199 -62.001 1.00 60.59 85 ASP A CA 1
ATOM 706 C C . ASP A 1 85 ? -20.450 -2.435 -63.502 1.00 60.59 85 ASP A C 1
ATOM 708 O O . ASP A 1 85 ? -19.583 -2.900 -64.252 1.00 60.59 85 ASP A O 1
ATOM 712 N N . PRO A 1 86 ? -21.690 -2.178 -63.959 1.00 66.69 86 PRO A N 1
ATOM 713 C CA . PRO A 1 86 ? -22.651 -3.151 -64.482 1.00 66.69 86 PRO A CA 1
ATOM 714 C C . PRO A 1 86 ? -22.601 -3.399 -66.001 1.00 66.69 86 PRO A C 1
ATOM 716 O O . PRO A 1 86 ? -22.184 -2.504 -66.774 1.00 66.69 86 PRO A O 1
#

Mean predicted aligned error: 16.75 Å

Sequence (86 aa):
MNKLMFEAMVIDPRYKLKYLTYCLSNVYESDVVKDVVENVKIYLYRLFDFYKSQHNPSTQIGHSTDDFKQSNNVTMEVENDEEIDP

Solvent-accessible surface area (backbone atoms only — not comparable to full-atom values): 5738 Å² total; per-residue (Å²): 132,70,64,65,58,54,53,48,60,78,55,35,67,80,57,50,53,57,52,48,50,55,59,38,59,77,75,45,57,72,68,60,38,50,53,53,52,51,52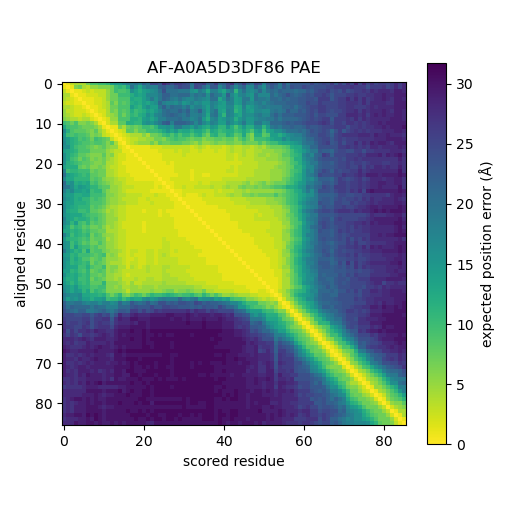,53,51,53,52,52,51,52,53,50,54,50,55,52,64,71,68,48,90,82,70,81,69,74,91,73,89,80,88,83,89,79,88,86,88,82,80,80,80,80,84,79,85,78,81,84,82,136

Radius of gyration: 24.81 Å; Cα contacts (8 Å, |Δi|>4): 11; chains: 1; bounding box: 46×31×79 Å

Secondary structure (DSSP, 8-state):
--HHHHHHHHT-HHHHHHHHHHHHHTTS-HHHHHHHHHHHHHHHHHHHHHHHHH--TT----------------------------

Foldseek 3Di:
DDPVVVVCVVPVVVVVLVVQLVVCVVPDDPVVSVVVSVVVVVVVVVVVVVVVVVPPPPPPPDDDDDDDDDDDDDDDDDDDPDDDDD

InterPro domains:
  IPR025525 hAT-like transposase, RNase-H fold [PF14372] (2-51)

pLDDT: mean 71.95, std 18.43, range [36.22, 96.56]

Organism: Cucumis melo var. makuwa (NCBI:txid1194695)